Protein AF-A0A956VVH5-F1 (afdb_monomer)

pLDDT: mean 91.83, std 7.8, range [64.06, 98.5]

Secondary structure (DSSP, 8-state):
-----------S--HHHHHHHHHHHHIIIIIS-TTS-HHHHHHHHHHHS--HHHHHHTSPPBHHHHHHT--S--SSS-BSSTT--HHHHHHHHTT--SSTTT-

Mean predicted aligned error: 5.81 Å

Solvent-accessible surface area (backbone atoms only — not comparable to full-atom values): 6354 Å² total; per-residue (Å²): 136,80,88,86,71,89,80,77,83,78,88,66,81,63,57,69,60,53,49,53,52,50,50,32,53,47,36,45,74,75,68,46,57,73,89,70,43,73,65,56,40,50,53,48,41,71,58,45,33,58,47,72,58,24,62,76,70,74,41,57,46,34,44,33,19,61,77,66,74,46,85,54,95,51,97,41,75,60,59,47,56,80,85,45,56,55,73,60,11,52,62,49,36,78,44,64,60,92,47,82,91,69,100

Radius of gyration: 18.81 Å; Cα contacts (8 Å, |Δi|>4): 93; chains: 1; bounding box: 57×36×39 Å

Structure (mmCIF, N/CA/C/O backbone):
data_AF-A0A956VVH5-F1
#
_entry.id   AF-A0A956VVH5-F1
#
loop_
_atom_site.group_PDB
_atom_site.id
_atom_site.type_symbol
_atom_site.label_atom_id
_atom_site.label_alt_id
_atom_site.label_comp_id
_atom_site.label_asym_id
_atom_site.label_entity_id
_atom_site.label_seq_id
_atom_site.pdbx_PDB_ins_code
_atom_site.Cartn_x
_atom_site.Cartn_y
_atom_site.Cartn_z
_atom_site.occupancy
_atom_site.B_iso_or_equiv
_atom_site.auth_seq_id
_atom_site.auth_comp_id
_atom_site.auth_asym_id
_atom_site.auth_atom_id
_atom_site.pdbx_PDB_model_num
ATOM 1 N N . MET A 1 1 ? 38.488 -16.966 2.986 1.00 66.69 1 MET A N 1
ATOM 2 C CA . MET A 1 1 ? 37.956 -16.657 1.642 1.00 66.69 1 MET A CA 1
ATOM 3 C C . MET A 1 1 ? 36.572 -16.061 1.824 1.00 66.69 1 MET A C 1
ATOM 5 O O . MET A 1 1 ? 35.729 -16.739 2.391 1.00 66.69 1 MET A O 1
ATOM 9 N N . PHE A 1 2 ? 36.365 -14.801 1.437 1.00 64.06 2 PHE A N 1
ATOM 10 C CA . PHE A 1 2 ? 35.036 -14.183 1.437 1.00 64.06 2 PHE A CA 1
ATOM 11 C C . PHE A 1 2 ? 34.363 -14.475 0.088 1.00 64.06 2 PHE A C 1
ATOM 13 O O . PHE A 1 2 ? 34.989 -14.219 -0.942 1.00 64.06 2 PHE A O 1
ATOM 20 N N . PRO A 1 3 ? 33.146 -15.039 0.051 1.00 76.94 3 PRO A N 1
ATOM 21 C CA . PRO A 1 3 ? 32.427 -15.225 -1.204 1.00 76.94 3 PRO A CA 1
ATOM 22 C C . PRO A 1 3 ? 32.046 -13.854 -1.782 1.00 76.94 3 PRO A C 1
ATOM 24 O O . PRO A 1 3 ? 31.279 -13.116 -1.171 1.00 76.94 3 PRO A O 1
ATOM 27 N N . ILE A 1 4 ? 32.622 -13.503 -2.939 1.00 80.50 4 ILE A N 1
ATOM 28 C CA . ILE A 1 4 ? 32.431 -12.191 -3.591 1.00 80.50 4 ILE A CA 1
ATOM 29 C C . ILE A 1 4 ? 31.229 -12.196 -4.547 1.00 80.50 4 ILE A C 1
ATOM 31 O O . ILE A 1 4 ?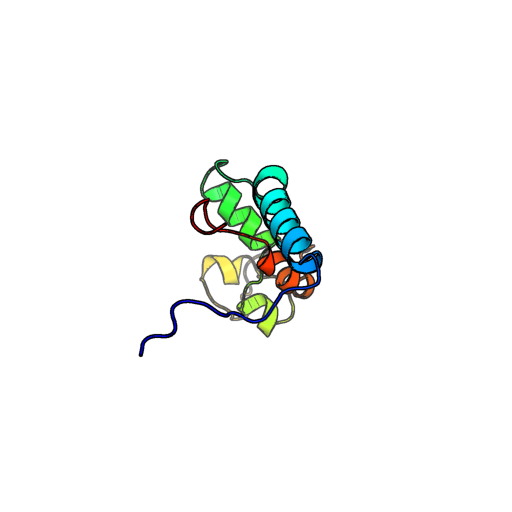 30.547 -11.183 -4.679 1.00 80.50 4 ILE A O 1
ATOM 35 N N . ARG A 1 5 ? 30.937 -13.323 -5.210 1.00 75.44 5 ARG A N 1
ATOM 36 C CA . ARG A 1 5 ? 29.730 -13.480 -6.033 1.00 75.44 5 ARG A CA 1
ATOM 37 C C . ARG A 1 5 ? 29.389 -14.946 -6.251 1.00 75.44 5 ARG A C 1
ATOM 39 O O . ARG A 1 5 ? 30.283 -15.787 -6.319 1.00 75.44 5 ARG A O 1
ATOM 46 N N . ASP A 1 6 ? 28.102 -15.211 -6.435 1.00 77.56 6 ASP A N 1
ATOM 47 C CA . ASP A 1 6 ? 27.631 -16.464 -7.008 1.00 77.56 6 ASP A CA 1
ATOM 48 C C . ASP A 1 6 ? 28.064 -16.571 -8.488 1.00 77.56 6 ASP A C 1
ATOM 50 O O . ASP 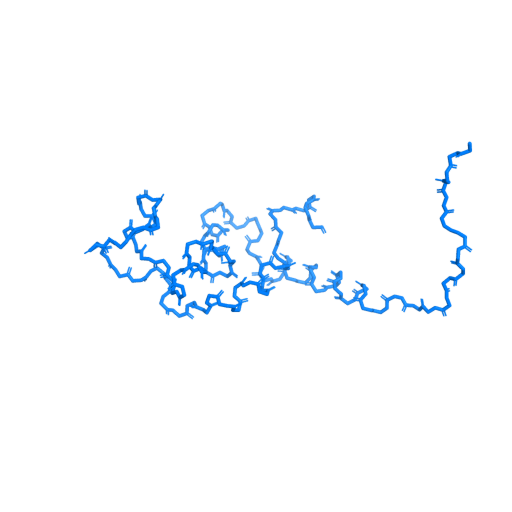A 1 6 ? 27.965 -15.620 -9.275 1.00 77.56 6 ASP A O 1
ATOM 54 N N . MET A 1 7 ? 28.615 -17.732 -8.834 1.00 78.19 7 MET A N 1
ATOM 55 C CA . MET A 1 7 ? 29.092 -18.106 -10.169 1.00 78.19 7 MET A CA 1
ATOM 56 C C . MET A 1 7 ? 28.118 -19.059 -10.870 1.00 78.19 7 MET A C 1
ATOM 58 O O . MET A 1 7 ? 28.420 -19.533 -11.966 1.00 78.19 7 MET A O 1
ATOM 62 N N . ASN A 1 8 ? 26.965 -19.359 -10.264 1.00 77.69 8 ASN A N 1
ATOM 63 C CA . ASN A 1 8 ? 25.991 -20.249 -10.866 1.00 77.69 8 ASN A CA 1
ATOM 64 C C . ASN A 1 8 ? 25.430 -19.616 -12.160 1.00 77.69 8 ASN A C 1
ATOM 66 O O . ASN A 1 8 ? 24.875 -18.515 -12.113 1.00 77.69 8 ASN A O 1
ATOM 70 N N . PRO A 1 9 ? 25.589 -20.256 -13.335 1.00 73.38 9 PRO A N 1
ATOM 71 C CA . PRO A 1 9 ? 25.169 -19.658 -14.593 1.00 73.38 9 PRO A CA 1
ATOM 72 C C . PRO A 1 9 ? 23.644 -19.535 -14.656 1.00 73.38 9 PRO A C 1
ATOM 74 O O . PRO A 1 9 ? 22.926 -20.536 -14.707 1.00 73.38 9 PRO A O 1
ATOM 77 N N . THR A 1 10 ? 23.136 -18.308 -14.718 1.00 76.81 10 THR A N 1
ATOM 78 C CA . THR A 1 10 ? 21.719 -18.031 -14.963 1.00 76.81 10 THR A CA 1
ATOM 79 C C . THR A 1 10 ? 21.412 -18.220 -16.444 1.00 76.81 10 THR A C 1
ATOM 81 O O . THR A 1 10 ? 21.864 -17.462 -17.298 1.00 76.81 10 THR A O 1
ATOM 84 N N . ARG A 1 11 ? 20.641 -19.262 -16.765 1.00 79.38 11 ARG A N 1
ATOM 85 C CA . ARG A 1 11 ? 20.247 -19.595 -18.147 1.00 79.38 11 ARG A CA 1
ATOM 86 C C . ARG A 1 11 ? 18.939 -18.935 -18.590 1.00 79.38 11 ARG A C 1
ATOM 88 O O . ARG A 1 11 ? 18.611 -18.978 -19.771 1.00 79.38 11 ARG A O 1
ATOM 95 N N . HIS A 1 12 ? 18.195 -18.338 -17.659 1.00 84.00 12 HIS A N 1
ATOM 96 C CA . HIS A 1 12 ? 16.864 -17.784 -17.899 1.00 84.00 12 HIS A CA 1
ATOM 97 C C . HIS A 1 12 ? 16.795 -16.311 -17.504 1.00 84.00 12 HIS A C 1
ATOM 99 O O . HIS A 1 12 ? 17.386 -15.895 -16.507 1.00 84.00 12 HIS A O 1
ATOM 105 N N . VAL A 1 13 ? 16.029 -15.537 -18.274 1.00 88.38 13 VAL A N 1
ATOM 106 C CA . VAL A 1 13 ? 15.657 -14.169 -17.903 1.00 88.38 13 VAL A CA 1
ATOM 107 C C . VAL A 1 13 ? 14.738 -14.236 -16.683 1.00 88.38 13 VAL A C 1
ATOM 109 O O . VAL A 1 13 ? 13.794 -15.027 -16.657 1.00 88.38 13 VAL A O 1
ATOM 112 N N . ALA A 1 14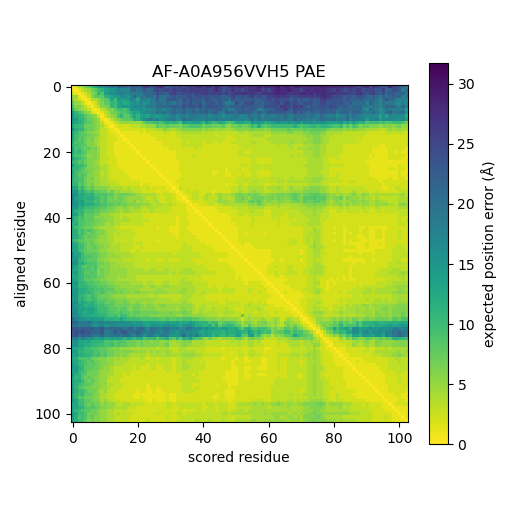 ? 14.994 -13.402 -15.675 1.00 91.94 14 ALA A N 1
ATOM 113 C CA . ALA A 1 14 ? 14.226 -13.355 -14.432 1.00 91.94 14 ALA A CA 1
ATOM 114 C C . ALA A 1 14 ? 12.871 -12.641 -14.616 1.00 91.94 14 ALA A C 1
ATOM 116 O O . ALA A 1 14 ? 12.614 -11.602 -14.014 1.00 91.94 14 ALA A O 1
ATOM 117 N N . VAL A 1 15 ? 12.003 -13.185 -15.475 1.00 95.25 15 VAL A N 1
ATOM 118 C CA . VAL A 1 15 ? 10.735 -12.553 -15.880 1.00 95.25 15 VAL A CA 1
ATOM 119 C C . VAL A 1 15 ? 9.860 -12.211 -14.675 1.00 95.25 15 VAL A C 1
ATOM 121 O O . VAL A 1 15 ? 9.376 -11.090 -14.585 1.00 95.25 15 VAL A O 1
ATOM 124 N N . VAL A 1 16 ? 9.706 -13.131 -13.716 1.00 95.62 16 VAL A N 1
ATOM 125 C CA . VAL A 1 16 ? 8.899 -12.895 -12.504 1.00 95.62 16 VAL A CA 1
ATOM 126 C C . VAL A 1 16 ? 9.442 -11.711 -11.705 1.00 95.62 16 VAL A C 1
ATOM 128 O O . VAL A 1 16 ? 8.684 -10.825 -11.326 1.00 95.62 16 VAL A O 1
ATOM 131 N N . THR A 1 17 ? 10.758 -11.657 -11.497 1.00 95.69 17 THR A N 1
ATOM 132 C CA . THR A 1 17 ? 11.408 -10.556 -10.779 1.00 95.69 17 THR A CA 1
ATOM 133 C C . THR A 1 17 ? 11.200 -9.228 -11.497 1.00 95.69 17 THR A C 1
ATOM 135 O O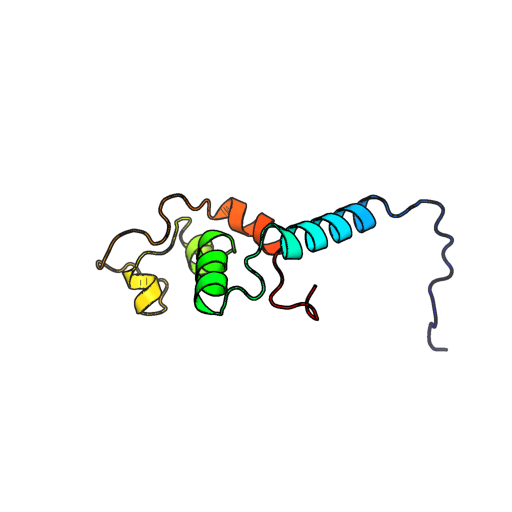 . THR A 1 17 ? 10.819 -8.249 -10.865 1.00 95.69 17 THR A O 1
ATOM 138 N N . LEU A 1 18 ? 11.388 -9.195 -12.819 1.00 96.62 18 LEU A N 1
ATOM 139 C CA . LEU A 1 18 ? 11.178 -7.985 -13.615 1.00 96.62 18 LEU A CA 1
ATOM 140 C C . LEU A 1 18 ? 9.718 -7.514 -13.572 1.00 96.62 18 LEU A C 1
ATOM 142 O O . LEU A 1 18 ? 9.474 -6.317 -13.468 1.00 96.62 18 LEU A O 1
ATOM 146 N N . VAL A 1 19 ? 8.754 -8.439 -13.597 1.00 98.12 19 VAL A N 1
ATOM 147 C CA . VAL A 1 19 ? 7.323 -8.120 -13.475 1.00 98.12 19 VAL A CA 1
ATOM 148 C C . VAL A 1 19 ? 6.995 -7.556 -12.094 1.00 98.12 19 VAL A C 1
ATOM 150 O O . VAL A 1 19 ? 6.284 -6.560 -12.013 1.00 98.12 19 VAL A O 1
ATOM 153 N N . LEU A 1 20 ? 7.525 -8.142 -11.016 1.00 98.25 20 LEU A N 1
ATOM 154 C CA . LEU A 1 20 ? 7.318 -7.624 -9.660 1.00 98.25 20 LEU A CA 1
ATOM 155 C C . LEU A 1 20 ? 7.916 -6.222 -9.496 1.00 98.25 20 LEU A C 1
ATOM 157 O O . LEU A 1 20 ? 7.249 -5.338 -8.966 1.00 98.25 20 LEU A O 1
ATOM 161 N N . ILE A 1 21 ? 9.131 -5.990 -10.006 1.00 98.31 21 ILE A N 1
ATOM 162 C CA . ILE A 1 21 ? 9.755 -4.658 -10.015 1.00 98.31 21 ILE A CA 1
ATOM 163 C C . ILE A 1 21 ? 8.874 -3.666 -10.780 1.00 98.31 21 ILE A C 1
ATOM 165 O O . ILE A 1 21 ? 8.549 -2.602 -10.259 1.00 98.31 21 ILE A O 1
ATOM 169 N N . ALA A 1 22 ? 8.441 -4.023 -11.992 1.00 98.50 22 ALA A N 1
ATOM 170 C CA . ALA A 1 22 ? 7.579 -3.163 -12.794 1.00 98.50 22 ALA A CA 1
ATOM 171 C C . ALA A 1 22 ? 6.253 -2.854 -12.079 1.00 98.50 22 ALA A C 1
ATOM 173 O O . ALA A 1 22 ? 5.820 -1.705 -12.083 1.00 98.50 22 ALA A O 1
ATOM 174 N N . ALA A 1 23 ? 5.635 -3.841 -11.424 1.00 98.50 23 ALA A N 1
ATOM 175 C CA . ALA A 1 23 ? 4.406 -3.651 -10.659 1.00 98.50 23 ALA A CA 1
ATOM 176 C C . ALA A 1 23 ? 4.595 -2.657 -9.502 1.00 98.50 23 ALA A C 1
ATOM 178 O O . ALA A 1 23 ? 3.789 -1.741 -9.368 1.00 98.50 23 ALA A O 1
ATOM 179 N N . ASN A 1 24 ? 5.675 -2.784 -8.723 1.00 98.50 24 ASN A N 1
ATOM 180 C CA . ASN A 1 24 ? 6.001 -1.847 -7.641 1.00 98.50 24 ASN A CA 1
ATOM 181 C C . ASN A 1 24 ? 6.185 -0.415 -8.158 1.00 98.50 24 ASN A C 1
ATOM 183 O O . ASN A 1 24 ? 5.586 0.518 -7.627 1.00 98.50 24 ASN A O 1
ATOM 187 N N . VAL A 1 25 ? 6.950 -0.245 -9.242 1.00 98.38 25 VAL A N 1
ATOM 188 C CA . VAL A 1 25 ? 7.176 1.066 -9.872 1.00 98.38 25 VAL A CA 1
ATOM 189 C C . VAL A 1 25 ? 5.860 1.667 -10.375 1.00 98.38 25 VAL A C 1
ATOM 191 O O . VAL A 1 25 ? 5.588 2.843 -10.140 1.00 98.38 25 VAL A O 1
ATOM 194 N N . ILE A 1 26 ? 5.014 0.869 -11.033 1.00 98.44 26 ILE A N 1
ATOM 195 C CA . ILE A 1 26 ? 3.718 1.336 -11.539 1.00 98.44 26 ILE A CA 1
ATOM 196 C C . ILE A 1 26 ? 2.806 1.762 -10.383 1.00 98.44 26 ILE A C 1
ATOM 198 O O . ILE A 1 26 ? 2.221 2.844 -10.425 1.00 98.44 26 ILE A O 1
ATOM 202 N N . VAL A 1 27 ? 2.698 0.940 -9.337 1.00 98.12 27 VAL A N 1
ATOM 203 C CA . VAL A 1 27 ? 1.884 1.249 -8.155 1.00 98.12 27 VAL A CA 1
ATOM 204 C C . VAL A 1 27 ? 2.359 2.539 -7.489 1.00 98.12 27 VAL A C 1
ATOM 206 O O . VAL A 1 27 ? 1.533 3.403 -7.196 1.00 98.12 27 VAL A O 1
ATOM 209 N N . PHE A 1 28 ? 3.668 2.710 -7.311 1.00 97.56 28 PHE A N 1
ATOM 210 C CA . PHE A 1 28 ? 4.231 3.878 -6.643 1.00 97.56 28 PHE A CA 1
ATOM 211 C C . PHE A 1 28 ? 3.966 5.191 -7.391 1.00 97.56 28 PHE A C 1
ATOM 213 O O . PHE A 1 28 ? 3.549 6.168 -6.776 1.00 97.56 28 PHE A O 1
ATOM 220 N N . PHE A 1 29 ? 4.179 5.227 -8.711 1.00 97.06 29 PHE A N 1
ATOM 221 C CA . PHE A 1 29 ? 4.067 6.475 -9.479 1.00 97.06 29 PHE A CA 1
ATOM 222 C C . PHE A 1 29 ? 2.654 6.792 -9.977 1.00 97.06 29 PHE A C 1
ATOM 224 O O . PHE A 1 29 ? 2.354 7.961 -10.210 1.00 97.06 29 PHE A O 1
ATOM 231 N N . PHE A 1 30 ? 1.799 5.784 -10.178 1.00 96.88 30 PHE A N 1
ATOM 232 C CA . PHE A 1 30 ? 0.496 5.980 -10.827 1.00 96.88 30 PHE A CA 1
ATOM 233 C C . PHE A 1 30 ? -0.705 5.684 -9.932 1.00 96.88 30 PHE A C 1
ATOM 235 O O . PHE A 1 30 ? -1.808 6.122 -10.258 1.00 96.88 30 PHE A O 1
ATOM 242 N N . TRP A 1 31 ? -0.528 4.949 -8.829 1.00 97.31 31 TRP A N 1
ATOM 243 C CA . TRP A 1 31 ? -1.632 4.609 -7.929 1.00 97.31 31 TRP A CA 1
ATOM 244 C C . TRP A 1 31 ? -1.492 5.223 -6.534 1.00 97.31 31 TRP A C 1
ATOM 246 O O . TRP A 1 31 ? -2.478 5.735 -6.004 1.00 97.31 31 TRP A O 1
ATOM 256 N N . GLN A 1 32 ? -0.295 5.206 -5.942 1.00 96.56 32 GLN A N 1
ATOM 257 C CA . GLN A 1 32 ? -0.042 5.887 -4.673 1.00 96.56 32 GLN A CA 1
ATOM 258 C C . GLN A 1 32 ? -0.042 7.415 -4.859 1.00 96.56 32 GLN A C 1
ATOM 260 O O . GLN A 1 32 ? 0.512 7.915 -5.839 1.00 96.56 32 GLN A O 1
ATOM 265 N N . PRO A 1 33 ? -0.596 8.190 -3.907 1.00 95.69 33 PRO A N 1
ATOM 266 C CA . PRO A 1 33 ? -0.596 9.651 -3.964 1.00 95.69 33 PRO A CA 1
ATOM 267 C C . PRO A 1 33 ? 0.750 10.238 -3.489 1.00 95.69 33 PRO A C 1
ATOM 269 O O . PRO A 1 33 ? 0.783 11.098 -2.611 1.00 95.69 33 PRO A O 1
ATOM 272 N N . PHE A 1 34 ? 1.868 9.757 -4.043 1.00 91.62 34 PHE A N 1
ATOM 273 C CA . PHE A 1 34 ? 3.213 10.194 -3.658 1.00 91.62 34 PHE A CA 1
ATOM 274 C C . PHE A 1 34 ? 3.389 11.704 -3.871 1.00 91.62 34 PHE A C 1
ATOM 276 O O . PHE A 1 34 ? 3.202 12.215 -4.976 1.00 91.62 34 PHE A O 1
ATOM 283 N N . GLY A 1 35 ? 3.758 12.425 -2.809 1.00 89.75 35 GLY A N 1
ATOM 284 C CA . GLY A 1 35 ? 3.976 13.872 -2.865 1.00 89.75 35 GLY A CA 1
ATOM 285 C C . GLY A 1 35 ? 2.693 14.711 -2.842 1.00 89.75 35 GLY A C 1
ATOM 286 O O . GLY A 1 35 ? 2.777 15.936 -2.922 1.00 89.75 35 GLY A O 1
ATOM 287 N N . ALA A 1 36 ? 1.516 14.094 -2.679 1.00 92.12 36 ALA A N 1
ATOM 288 C CA . ALA A 1 36 ? 0.242 14.802 -2.505 1.00 92.12 36 ALA A CA 1
ATOM 289 C C . ALA A 1 36 ? 0.049 15.368 -1.081 1.00 92.12 36 ALA A C 1
ATOM 291 O O . ALA A 1 36 ? -0.911 16.094 -0.822 1.00 92.12 36 ALA A O 1
ATOM 292 N N . GLY A 1 37 ? 0.965 15.050 -0.160 1.00 94.06 37 GLY A N 1
ATOM 293 C CA . GLY A 1 37 ? 0.975 15.517 1.225 1.00 94.06 37 GLY A CA 1
ATOM 294 C C . GLY A 1 37 ? 0.618 14.422 2.231 1.00 94.06 37 GLY A C 1
ATOM 295 O O . GLY A 1 37 ? -0.094 13.467 1.922 1.00 94.06 37 GLY A O 1
ATOM 296 N N . ALA A 1 38 ? 1.087 14.597 3.471 1.00 92.88 38 ALA A N 1
ATOM 297 C CA . ALA A 1 38 ? 1.037 13.563 4.508 1.00 92.88 38 ALA A CA 1
ATOM 298 C C . ALA A 1 38 ? -0.380 13.041 4.801 1.00 92.88 38 ALA A C 1
ATOM 300 O O . ALA A 1 38 ? -0.557 11.856 5.063 1.00 92.88 38 ALA A O 1
ATOM 301 N N . GLN A 1 39 ? -1.396 13.907 4.733 1.00 94.69 39 GLN A N 1
ATOM 302 C CA . GLN A 1 39 ? -2.775 13.505 5.009 1.00 94.69 39 GLN A CA 1
ATOM 303 C C . GLN A 1 39 ? -3.350 12.603 3.910 1.00 94.69 39 GLN A C 1
ATOM 305 O O . GLN A 1 39 ? -3.967 11.590 4.225 1.00 94.69 39 GLN A O 1
ATOM 310 N N . ALA A 1 40 ? -3.122 12.940 2.637 1.00 95.56 40 ALA A N 1
ATOM 311 C CA . ALA A 1 40 ? -3.599 12.142 1.507 1.00 95.56 40 ALA A CA 1
ATOM 312 C C . ALA A 1 40 ? -2.895 10.776 1.449 1.00 95.56 40 ALA A C 1
ATOM 314 O O . ALA A 1 40 ? -3.526 9.753 1.185 1.00 95.56 40 ALA A O 1
ATOM 315 N N . GLU A 1 41 ? -1.594 10.750 1.747 1.00 94.94 41 GLU A N 1
ATOM 316 C CA . GLU A 1 41 ? -0.818 9.513 1.855 1.00 94.94 41 GLU A CA 1
ATOM 317 C C . GLU A 1 41 ? -1.3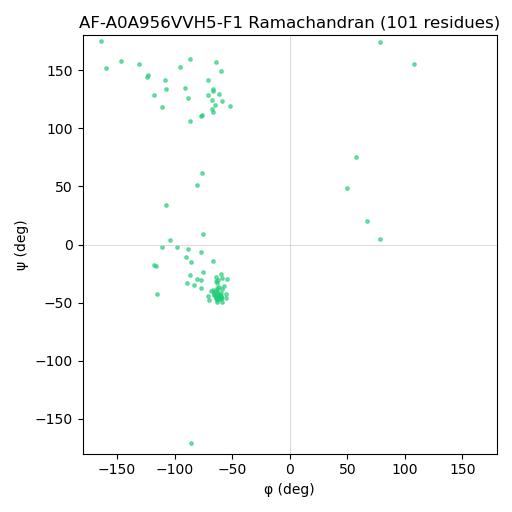24 8.631 3.004 1.00 94.94 41 GLU A C 1
ATOM 319 O O . GLU A 1 41 ? -1.555 7.437 2.810 1.00 94.94 41 GLU A O 1
ATOM 324 N N . LEU A 1 42 ? -1.569 9.213 4.182 1.00 94.19 42 LEU A N 1
ATOM 325 C CA . LEU A 1 42 ? -2.083 8.482 5.338 1.00 94.19 42 LEU A CA 1
ATOM 326 C C . LEU A 1 42 ? -3.489 7.921 5.088 1.00 94.19 42 LEU A C 1
ATOM 328 O O . LEU A 1 42 ? -3.754 6.761 5.401 1.00 94.19 42 LEU A O 1
ATOM 332 N N . GLU A 1 43 ? -4.379 8.721 4.503 1.00 95.19 43 GLU A N 1
ATOM 333 C CA . GLU A 1 43 ? -5.733 8.299 4.141 1.00 95.19 43 GLU A CA 1
ATOM 334 C C . GLU A 1 43 ? -5.704 7.120 3.157 1.00 95.19 43 GLU A C 1
ATOM 336 O O . GLU A 1 43 ? -6.374 6.106 3.372 1.00 95.19 43 GLU A O 1
ATOM 341 N N . PHE A 1 44 ? -4.855 7.202 2.128 1.00 96.44 44 PHE A N 1
ATOM 342 C CA . PHE A 1 44 ? -4.657 6.117 1.172 1.00 96.44 44 PHE A CA 1
ATOM 343 C C . PHE A 1 44 ? -4.154 4.839 1.848 1.00 96.44 44 PHE A C 1
ATOM 345 O O . PHE A 1 44 ? -4.665 3.754 1.560 1.00 96.44 44 PHE A O 1
ATOM 352 N N . LEU A 1 45 ? -3.184 4.944 2.762 1.00 95.69 45 LEU A N 1
ATOM 353 C CA . LEU A 1 45 ? -2.670 3.790 3.500 1.00 95.69 45 LEU A CA 1
ATOM 354 C C . LEU A 1 45 ? -3.763 3.149 4.358 1.00 95.69 45 LEU A C 1
ATOM 356 O O . LEU A 1 45 ? -3.938 1.934 4.301 1.00 95.69 45 LEU A O 1
ATOM 360 N N . TYR A 1 46 ? -4.570 3.927 5.078 1.00 95.69 46 TYR A N 1
ATOM 361 C CA . TYR A 1 46 ? -5.692 3.352 5.820 1.00 95.69 46 TYR A CA 1
ATOM 362 C C . TYR A 1 46 ? -6.748 2.714 4.921 1.00 95.69 46 TYR A C 1
ATOM 364 O O . TYR A 1 46 ? -7.399 1.764 5.345 1.00 95.69 46 TYR A O 1
ATOM 372 N N . HIS A 1 47 ? -6.911 3.173 3.685 1.00 96.50 47 HIS A N 1
ATOM 373 C CA . HIS A 1 47 ? -7.875 2.587 2.764 1.00 96.50 47 HIS A CA 1
ATOM 374 C C . HIS A 1 47 ? -7.336 1.341 2.030 1.00 96.50 47 HIS A C 1
ATOM 376 O O . HIS A 1 47 ? -8.088 0.402 1.765 1.00 96.50 47 HIS A O 1
ATOM 382 N N . ARG A 1 48 ? -6.036 1.294 1.701 1.00 97.19 48 ARG A N 1
ATOM 383 C CA . ARG A 1 48 ? -5.443 0.281 0.800 1.00 97.19 48 ARG A CA 1
ATOM 384 C C . ARG A 1 48 ? -4.383 -0.620 1.430 1.00 97.19 48 ARG A C 1
ATOM 386 O O . ARG A 1 48 ? -4.091 -1.658 0.842 1.00 97.19 48 ARG A O 1
ATOM 393 N N . ALA A 1 49 ? -3.807 -0.260 2.572 1.00 97.56 49 ALA A N 1
ATOM 394 C CA . ALA A 1 49 ? -2.788 -1.057 3.247 1.00 97.56 49 ALA A CA 1
ATOM 395 C C . ALA A 1 49 ? -3.395 -1.949 4.338 1.00 97.56 49 ALA A C 1
ATOM 397 O O . ALA A 1 49 ? -4.431 -1.639 4.933 1.00 97.56 49 ALA A O 1
ATOM 398 N N . ALA A 1 50 ? -2.735 -3.065 4.610 1.00 97.81 50 ALA A N 1
ATOM 399 C CA . ALA A 1 50 ? -3.007 -3.942 5.727 1.00 97.81 50 ALA A CA 1
ATOM 400 C C . ALA A 1 50 ? -2.803 -3.216 7.060 1.00 97.81 50 ALA A C 1
ATOM 402 O O . ALA A 1 50 ? -1.746 -2.642 7.323 1.00 97.81 50 ALA A O 1
ATOM 403 N N . VAL A 1 51 ? -3.807 -3.310 7.930 1.00 96.56 51 VAL A N 1
ATOM 404 C CA . VAL A 1 51 ? -3.737 -2.837 9.312 1.00 96.56 51 VAL A CA 1
ATOM 405 C C . VAL A 1 51 ? -3.913 -4.036 10.234 1.00 96.56 51 VAL A C 1
ATOM 407 O O . VAL A 1 51 ? -4.871 -4.795 10.106 1.00 96.56 51 VAL A O 1
ATOM 410 N N . ALA A 1 52 ? -2.996 -4.207 11.188 1.00 95.06 52 ALA A N 1
ATOM 411 C CA . ALA A 1 52 ? -2.981 -5.373 12.073 1.00 95.06 52 ALA A CA 1
ATOM 412 C C . ALA A 1 52 ? -4.311 -5.574 12.817 1.00 95.06 52 ALA A C 1
ATOM 414 O O . ALA A 1 52 ? -4.814 -6.693 12.883 1.00 95.06 52 ALA A O 1
ATOM 415 N N . CYS A 1 53 ? -4.910 -4.492 13.324 1.00 94.69 53 CYS A N 1
ATOM 416 C CA . CYS A 1 53 ? -6.191 -4.576 14.018 1.00 94.69 53 CYS A CA 1
ATOM 417 C C . CYS A 1 53 ? -7.316 -5.100 13.114 1.00 94.69 53 CYS A C 1
ATOM 419 O O . CYS A 1 53 ? -8.078 -5.974 13.518 1.00 94.69 53 CYS A O 1
ATOM 421 N N . GLU A 1 54 ? -7.382 -4.627 11.868 1.00 96.00 54 GLU A N 1
ATOM 422 C CA . GLU A 1 54 ? -8.393 -5.086 10.916 1.00 96.00 54 GLU A CA 1
ATOM 423 C C . GLU A 1 54 ? -8.232 -6.572 10.609 1.00 96.00 54 GLU A C 1
ATOM 425 O O . GLU A 1 54 ? -9.220 -7.298 10.552 1.00 96.00 54 GLU A O 1
ATOM 430 N N . LEU A 1 55 ? -6.988 -7.038 10.456 1.00 96.06 55 LEU A N 1
ATOM 431 C CA . LEU A 1 55 ? -6.684 -8.441 10.175 1.00 96.06 55 LEU A CA 1
ATOM 432 C C . LEU A 1 55 ? -7.060 -9.365 11.332 1.00 96.06 55 LEU A C 1
ATOM 434 O O . LEU A 1 55 ? -7.599 -10.443 11.094 1.00 96.06 55 LEU A O 1
ATOM 438 N N . VAL A 1 56 ? -6.799 -8.944 12.572 1.00 94.62 56 VAL A N 1
ATOM 439 C CA . VAL A 1 56 ? -7.163 -9.713 13.770 1.00 94.62 56 VAL A CA 1
ATOM 440 C C . VAL A 1 56 ? -8.682 -9.765 13.945 1.00 94.62 56 VAL A C 1
ATOM 442 O O . VAL A 1 56 ? -9.218 -10.812 14.297 1.00 94.62 56 VAL A O 1
A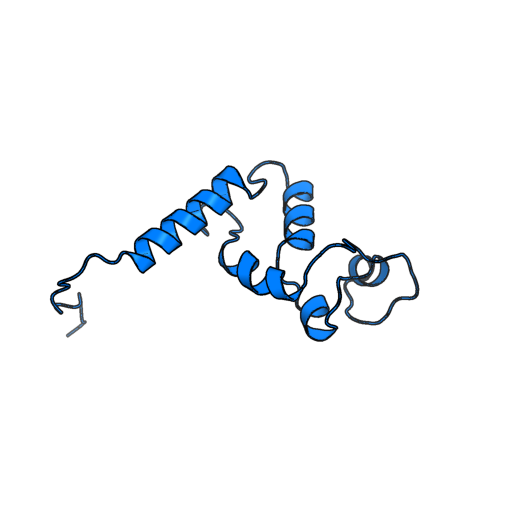TOM 445 N N . GLN A 1 57 ? -9.383 -8.660 13.678 1.00 93.38 57 GLN A N 1
ATOM 446 C CA . GLN A 1 57 ? -10.839 -8.567 13.844 1.00 93.38 57 GLN A CA 1
ATOM 447 C C . GLN A 1 57 ? -11.631 -9.060 12.618 1.00 93.38 57 GLN A C 1
ATOM 449 O O . GLN A 1 57 ? -12.838 -9.272 12.713 1.00 93.38 57 GLN A O 1
ATOM 454 N N . GLY A 1 58 ? -10.987 -9.212 11.458 1.00 94.88 58 GLY A N 1
ATOM 455 C CA . GLY A 1 58 ? -11.631 -9.579 10.193 1.00 94.88 58 GLY A CA 1
ATOM 456 C C . GLY A 1 58 ? -12.577 -8.511 9.627 1.00 94.88 58 GLY A C 1
ATOM 457 O O . GLY A 1 58 ? -13.447 -8.837 8.821 1.00 94.88 58 GLY A O 1
ATOM 458 N N . ARG A 1 59 ? -12.446 -7.245 10.047 1.00 94.19 59 ARG A N 1
ATOM 459 C CA . ARG A 1 59 ? -13.299 -6.121 9.615 1.00 94.19 59 ARG A CA 1
ATOM 460 C C . ARG A 1 59 ? -12.513 -4.807 9.551 1.00 94.19 59 ARG A C 1
ATOM 462 O O . ARG A 1 59 ? -11.507 -4.695 10.249 1.00 94.19 59 ARG A O 1
ATOM 469 N N . PRO A 1 60 ? -12.962 -3.802 8.778 1.00 95.19 60 PRO A N 1
ATOM 470 C CA . PRO A 1 60 ? -12.312 -2.497 8.789 1.00 95.19 60 PRO A CA 1
ATOM 471 C C . PRO A 1 60 ? -12.421 -1.820 10.166 1.00 95.19 60 PRO A C 1
ATOM 473 O O . PRO A 1 60 ? -13.314 -2.131 10.971 1.00 95.19 60 PRO A O 1
ATOM 476 N N . LEU A 1 61 ? -11.495 -0.896 10.430 1.00 94.06 61 LEU A N 1
ATOM 477 C CA . LEU A 1 61 ? -11.449 -0.116 11.668 1.00 94.06 61 LEU A CA 1
ATOM 478 C C . LEU A 1 61 ? -12.734 0.693 11.862 1.00 94.06 61 LEU A C 1
ATOM 480 O O . LEU A 1 61 ? -13.340 1.152 10.902 1.00 94.06 61 LEU A O 1
ATOM 484 N N . SER A 1 62 ? -13.144 0.928 13.102 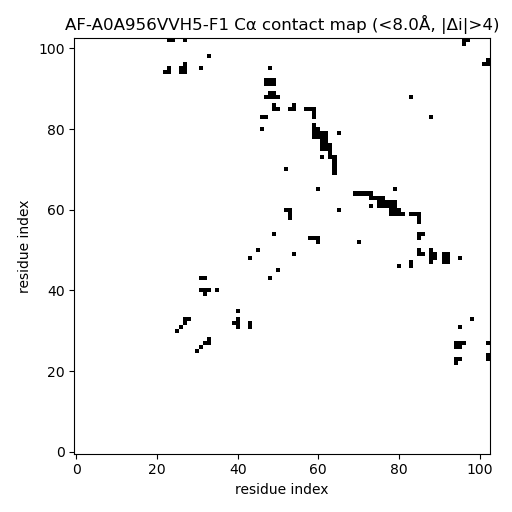1.00 93.25 62 SER A N 1
ATOM 485 C CA . SER A 1 62 ? -14.123 1.972 13.426 1.00 93.25 62 SER A CA 1
ATOM 486 C C . SER A 1 62 ? -13.441 3.322 13.646 1.00 93.25 62 SER A C 1
ATOM 488 O O . SER A 1 62 ? -12.253 3.403 13.968 1.00 93.25 62 SER A O 1
ATOM 490 N N . VAL A 1 63 ? -14.209 4.407 13.523 1.00 92.12 63 VAL A N 1
ATOM 491 C CA . VAL A 1 63 ? -13.720 5.765 13.815 1.00 92.12 63 VAL A CA 1
ATOM 492 C C . VAL A 1 63 ? -13.223 5.875 15.262 1.00 92.12 63 VAL A C 1
ATOM 494 O O . VAL A 1 63 ? -12.202 6.512 15.513 1.00 92.12 63 VAL A O 1
ATOM 497 N N . GLY A 1 64 ? -13.904 5.232 16.216 1.00 92.50 64 GLY A N 1
ATOM 498 C CA . GLY A 1 64 ? -13.484 5.211 17.616 1.00 92.50 64 GLY A CA 1
ATOM 499 C C . GLY A 1 64 ? -12.161 4.474 17.845 1.00 92.50 64 GLY A C 1
ATOM 500 O O . GLY A 1 64 ? -11.320 4.971 18.594 1.00 92.50 64 GLY A O 1
ATOM 501 N N . GLU A 1 65 ? -11.964 3.319 17.198 1.00 93.19 65 GLU A N 1
ATOM 502 C CA . GLU A 1 65 ? -10.709 2.548 17.260 1.00 93.19 65 GLU A CA 1
ATOM 503 C C . GLU A 1 65 ? -9.532 3.358 16.709 1.00 93.19 65 GLU A C 1
ATOM 505 O O . GLU A 1 65 ? -8.487 3.443 17.355 1.00 93.19 65 GLU A O 1
ATOM 510 N N . LEU A 1 66 ? -9.731 4.033 15.571 1.00 91.88 66 LEU A N 1
ATOM 511 C CA . LEU A 1 66 ? -8.722 4.907 14.976 1.00 91.88 66 LEU A CA 1
ATOM 512 C C . LEU A 1 66 ? -8.389 6.100 15.882 1.00 91.88 66 LEU A C 1
ATOM 514 O O . LEU A 1 66 ? -7.221 6.361 16.157 1.00 91.88 66 LEU A O 1
ATOM 518 N N . ALA A 1 67 ? -9.406 6.814 16.377 1.00 90.94 67 ALA A N 1
ATOM 519 C CA . ALA A 1 67 ? -9.218 8.021 17.184 1.00 90.94 67 ALA A CA 1
ATOM 520 C C . ALA A 1 67 ? -8.502 7.752 18.518 1.00 90.94 67 ALA A C 1
ATOM 522 O O . ALA A 1 67 ? -7.787 8.614 19.024 1.00 90.94 67 ALA A O 1
ATOM 523 N N . ARG A 1 68 ? -8.701 6.563 19.098 1.00 90.88 68 ARG A N 1
ATOM 524 C CA . ARG A 1 68 ? -8.068 6.147 20.358 1.00 90.88 68 ARG A CA 1
ATOM 525 C C . ARG A 1 68 ? -6.823 5.285 20.159 1.00 90.88 68 ARG A C 1
ATOM 527 O O . ARG A 1 68 ? -6.198 4.921 21.151 1.00 90.88 68 ARG A O 1
ATOM 534 N N . ASN A 1 69 ? -6.469 4.975 18.911 1.00 90.38 69 ASN A N 1
ATOM 535 C CA . ASN A 1 69 ? -5.358 4.100 18.546 1.00 90.38 69 ASN A CA 1
ATOM 536 C C . ASN A 1 69 ? -5.380 2.762 19.316 1.00 90.38 69 ASN A C 1
ATOM 538 O O . ASN A 1 69 ? -4.393 2.347 19.922 1.00 90.38 69 ASN A O 1
ATOM 542 N N . THR A 1 70 ? -6.547 2.117 19.334 1.00 91.19 70 THR A N 1
ATOM 543 C CA . THR A 1 70 ? -6.826 0.867 20.060 1.00 91.19 70 THR A CA 1
ATOM 544 C C . THR A 1 70 ? -7.505 -0.138 19.135 1.00 91.19 70 THR A C 1
ATOM 546 O O . THR A 1 70 ? -8.154 0.242 18.164 1.00 91.19 70 THR A O 1
ATOM 549 N N . CYS A 1 71 ? -7.365 -1.426 19.448 1.00 90.62 71 CYS A N 1
ATOM 550 C CA . CYS A 1 71 ? -8.047 -2.520 18.758 1.00 90.62 71 CYS A CA 1
ATOM 551 C C . CYS A 1 71 ? -9.165 -3.142 19.609 1.00 90.62 71 CYS A C 1
ATOM 553 O O . CYS A 1 71 ? -9.390 -4.352 19.597 1.00 90.62 71 CYS A O 1
ATOM 555 N N . GLU A 1 72 ? -9.827 -2.309 20.405 1.00 87.88 72 GLU A N 1
ATOM 556 C CA . GLU A 1 72 ? -10.946 -2.702 21.253 1.00 87.88 72 GLU A CA 1
ATOM 557 C C . GLU A 1 72 ? -12.252 -2.139 20.692 1.00 87.88 72 GLU A C 1
ATOM 559 O O . GLU A 1 72 ? -12.264 -0.973 20.285 1.00 87.88 72 GLU A O 1
ATOM 564 N N . PRO A 1 73 ? -13.368 -2.890 20.741 1.00 78.44 73 PRO A N 1
ATOM 565 C CA . PRO A 1 73 ? -14.663 -2.405 20.279 1.00 78.44 73 PRO A CA 1
ATOM 566 C C . PRO A 1 73 ? -15.025 -1.055 20.906 1.00 78.44 73 PRO A C 1
ATOM 568 O O . PRO A 1 73 ? -15.165 -0.934 22.123 1.00 78.44 73 PRO A O 1
ATOM 571 N N . GLN A 1 74 ? -15.201 -0.034 20.069 1.00 81.06 74 GLN A N 1
ATOM 572 C CA . GLN A 1 74 ? -15.641 1.288 20.500 1.00 81.06 74 GLN A CA 1
ATOM 573 C C . GLN A 1 74 ? -17.084 1.519 20.054 1.00 81.06 74 GLN A C 1
ATOM 575 O O . GLN A 1 74 ? -17.424 1.318 18.894 1.00 81.06 74 GLN A O 1
ATOM 580 N N . ALA A 1 75 ? -17.930 2.019 20.955 1.00 70.62 75 ALA 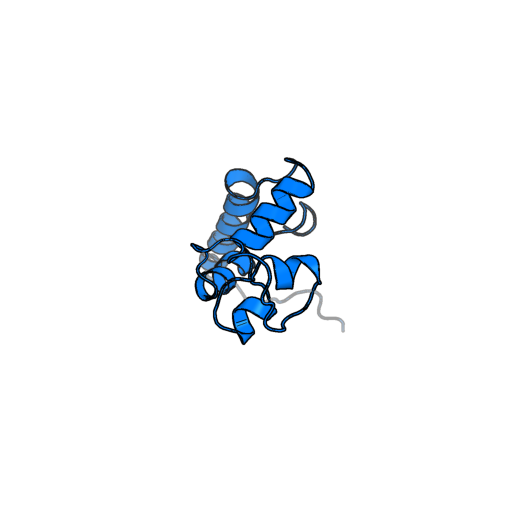A N 1
ATOM 581 C CA . ALA A 1 75 ? -19.312 2.395 20.635 1.00 70.62 75 ALA A CA 1
ATOM 582 C C . ALA A 1 75 ? -19.422 3.724 19.852 1.00 70.62 75 ALA A C 1
ATOM 584 O O . ALA A 1 75 ? -20.509 4.284 19.727 1.00 70.62 75 ALA A O 1
ATOM 585 N N . ILE A 1 76 ? -18.297 4.279 19.386 1.00 72.44 76 ILE A N 1
ATOM 586 C CA . ILE A 1 76 ? -18.209 5.640 18.854 1.00 72.44 76 ILE A CA 1
ATOM 587 C C . ILE A 1 76 ? -17.946 5.598 17.350 1.00 72.44 76 ILE A C 1
ATOM 589 O O . ILE A 1 76 ? -16.880 5.171 16.906 1.00 72.44 76 ILE A O 1
ATOM 593 N N . GLY A 1 77 ? -18.893 6.152 16.593 1.00 75.88 77 GLY A N 1
ATOM 594 C CA . GLY A 1 77 ? -18.778 6.351 15.150 1.00 75.88 77 GLY A CA 1
ATOM 595 C C . GLY A 1 77 ? -19.024 5.089 14.321 1.00 75.88 77 GLY A C 1
ATOM 596 O O . GLY A 1 77 ? -19.249 4.002 14.846 1.00 75.88 77 GLY A O 1
ATOM 597 N N . GLY A 1 78 ? -19.035 5.264 12.998 1.00 87.56 78 GLY A N 1
ATOM 598 C CA . GLY A 1 78 ? -19.175 4.169 12.038 1.00 87.56 78 GLY A CA 1
ATOM 599 C C . GLY A 1 78 ? -17.842 3.503 11.693 1.00 87.56 78 GLY A C 1
ATOM 600 O O . GLY A 1 78 ? -16.800 3.779 12.293 1.00 87.56 78 GLY A O 1
ATOM 601 N N . THR A 1 79 ? -17.877 2.638 10.685 1.00 91.12 79 THR A N 1
ATOM 602 C CA . THR A 1 79 ? -16.684 2.027 10.094 1.00 91.12 79 THR A CA 1
ATOM 603 C C . THR A 1 79 ? -15.892 3.062 9.291 1.00 91.12 79 THR A C 1
ATOM 605 O O . THR A 1 79 ? -16.441 3.764 8.443 1.00 91.12 79 THR A O 1
ATOM 608 N N . PHE A 1 80 ? -14.596 3.153 9.562 1.00 89.56 80 PHE A N 1
ATOM 609 C CA . PHE A 1 80 ? -13.613 3.890 8.785 1.00 89.56 80 PHE A CA 1
ATOM 610 C C . PHE A 1 80 ? -13.304 3.073 7.518 1.00 89.56 80 PHE A C 1
ATOM 612 O O . PHE A 1 80 ? -12.770 1.973 7.609 1.00 89.56 80 PHE A O 1
ATOM 619 N N . PHE A 1 81 ? -13.723 3.574 6.350 1.00 94.75 81 PHE A N 1
ATOM 620 C CA . PHE A 1 81 ? -13.742 2.857 5.058 1.00 94.75 81 PHE A CA 1
ATOM 621 C C . PHE A 1 81 ? -14.560 1.548 5.048 1.00 94.75 81 PHE A C 1
ATOM 623 O O . PHE A 1 81 ? -13.996 0.451 5.030 1.00 94.75 81 PHE A O 1
ATOM 630 N N . PRO A 1 82 ? -15.904 1.638 5.019 1.00 93.38 82 PRO A N 1
ATOM 631 C CA . PRO A 1 82 ? -16.795 0.471 5.038 1.00 93.38 82 PRO A CA 1
ATOM 632 C C . PRO A 1 82 ? -16.614 -0.503 3.864 1.00 93.38 82 PRO A C 1
ATOM 634 O O . PRO A 1 82 ? -16.954 -1.676 3.976 1.00 93.38 82 PRO A O 1
ATOM 637 N N . ASP A 1 83 ? -16.107 -0.018 2.736 1.00 95.12 83 ASP A N 1
ATOM 638 C CA . ASP A 1 83 ? -15.898 -0.755 1.490 1.00 95.12 83 ASP A CA 1
ATOM 639 C C . ASP A 1 83 ? -14.527 -1.451 1.409 1.00 95.12 83 ASP A C 1
ATOM 641 O O . ASP A 1 83 ? -14.247 -2.181 0.454 1.00 95.12 83 ASP A O 1
ATOM 645 N N . LYS A 1 84 ? -13.663 -1.262 2.413 1.00 96.25 84 LYS A N 1
ATOM 646 C CA . LYS A 1 84 ? -12.328 -1.857 2.438 1.00 96.25 84 LYS A CA 1
ATOM 647 C C . LYS A 1 84 ? -12.393 -3.379 2.590 1.00 96.25 84 LYS A C 1
ATOM 649 O O . LYS A 1 84 ? -12.903 -3.911 3.574 1.00 96.25 84 LYS A O 1
ATOM 654 N N . ASN A 1 85 ? -11.763 -4.097 1.659 1.00 96.94 85 ASN A N 1
ATOM 655 C CA . ASN A 1 85 ? -11.504 -5.528 1.808 1.00 96.94 85 ASN A CA 1
ATOM 656 C C . ASN A 1 85 ? -10.183 -5.753 2.561 1.00 96.94 85 ASN A C 1
ATOM 658 O O . ASN A 1 85 ? -9.097 -5.585 2.003 1.00 96.94 85 ASN A O 1
ATOM 662 N N . VAL A 1 86 ? -10.292 -6.167 3.822 1.00 96.75 86 VAL A N 1
ATOM 663 C CA . VAL A 1 86 ? -9.158 -6.361 4.739 1.00 96.75 86 VAL A CA 1
ATOM 664 C C . VAL A 1 86 ? -8.167 -7.421 4.244 1.00 96.75 86 VAL A C 1
ATOM 666 O O . VAL A 1 86 ? -6.959 -7.256 4.391 1.00 96.75 86 VAL A O 1
ATOM 669 N N . TYR A 1 87 ? -8.643 -8.496 3.615 1.00 96.56 87 TYR A N 1
ATOM 670 C CA . TYR A 1 87 ? -7.764 -9.562 3.126 1.00 96.56 87 TYR A CA 1
ATOM 671 C C . TYR A 1 87 ? -7.044 -9.165 1.839 1.00 96.56 87 TYR A C 1
ATOM 673 O O . TYR A 1 87 ? -5.864 -9.469 1.673 1.00 96.56 87 TYR A O 1
ATOM 681 N N . LEU A 1 88 ? -7.721 -8.431 0.949 1.00 97.19 88 LEU A N 1
ATOM 682 C CA . LEU A 1 88 ? -7.072 -7.855 -0.229 1.00 97.19 88 LEU A CA 1
ATOM 683 C C . LEU A 1 88 ? -5.987 -6.847 0.176 1.00 97.19 88 LEU A C 1
ATOM 685 O O . LEU A 1 88 ? -4.953 -6.782 -0.486 1.00 97.19 88 LEU A O 1
ATOM 689 N N . ALA A 1 89 ? -6.192 -6.133 1.289 1.00 97.62 89 ALA A N 1
ATOM 690 C CA . ALA A 1 89 ? -5.227 -5.181 1.828 1.00 97.62 89 ALA A CA 1
ATOM 691 C C . ALA A 1 89 ? -3.861 -5.821 2.153 1.00 97.62 89 ALA A C 1
ATOM 693 O O . ALA A 1 89 ? -2.833 -5.158 2.042 1.00 97.62 89 ALA A O 1
ATOM 694 N N . VAL A 1 90 ? -3.826 -7.118 2.499 1.00 97.75 90 VAL A N 1
ATOM 695 C CA . VAL A 1 90 ? -2.576 -7.880 2.699 1.00 97.75 90 VAL A CA 1
ATOM 696 C C . VAL A 1 90 ? -1.767 -7.946 1.412 1.00 97.75 90 VAL A C 1
ATOM 698 O O . VAL A 1 90 ? -0.567 -7.684 1.424 1.00 97.75 90 VAL A O 1
ATOM 701 N N . LEU A 1 91 ? -2.428 -8.273 0.300 1.00 97.06 91 LEU A N 1
ATOM 702 C CA . LEU A 1 91 ? -1.777 -8.391 -0.998 1.00 97.06 91 LEU A CA 1
ATOM 703 C C . LEU A 1 91 ? -1.339 -7.022 -1.518 1.00 97.06 91 LE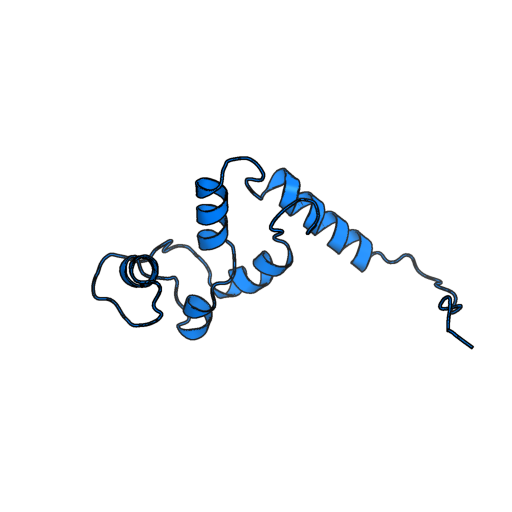U A C 1
ATOM 705 O O . LEU A 1 91 ? -0.199 -6.870 -1.947 1.00 97.06 91 LEU A O 1
ATOM 709 N N . THR A 1 92 ? -2.221 -6.021 -1.470 1.00 97.31 92 THR A N 1
ATOM 710 C CA . THR A 1 92 ? -1.905 -4.675 -1.967 1.00 97.31 92 THR A CA 1
ATOM 711 C C . THR A 1 92 ? -0.765 -4.046 -1.178 1.00 97.31 92 THR A C 1
ATOM 713 O O . THR A 1 92 ? 0.108 -3.440 -1.790 1.00 97.31 92 THR A O 1
ATOM 716 N N . SER A 1 93 ? -0.702 -4.264 0.141 1.00 97.69 93 SER A N 1
ATOM 717 C CA . SER A 1 93 ? 0.402 -3.802 0.990 1.00 97.69 93 SER A CA 1
ATOM 718 C C . SER A 1 93 ? 1.785 -4.239 0.526 1.00 97.69 93 SER A C 1
ATOM 720 O O . SER A 1 93 ? 2.736 -3.501 0.757 1.00 97.69 93 SER A O 1
ATOM 722 N N . MET A 1 94 ? 1.914 -5.392 -0.135 1.00 97.56 94 MET A N 1
ATOM 723 C CA . MET A 1 94 ? 3.208 -5.879 -0.628 1.00 97.56 94 MET A CA 1
ATOM 724 C C . MET A 1 94 ? 3.797 -5.005 -1.743 1.00 97.56 94 MET A C 1
ATOM 726 O O . MET A 1 94 ? 4.974 -5.157 -2.053 1.00 97.56 94 MET A O 1
ATOM 730 N N . PHE A 1 95 ? 2.992 -4.115 -2.338 1.00 98.06 95 PHE A N 1
ATOM 731 C CA . PHE A 1 95 ? 3.399 -3.238 -3.437 1.00 98.06 95 PHE A CA 1
ATOM 732 C C . PHE A 1 95 ? 3.473 -1.752 -3.057 1.00 98.06 95 PHE A C 1
ATOM 734 O O . PHE A 1 95 ? 3.832 -0.919 -3.890 1.00 98.06 95 PHE A O 1
ATOM 741 N N . LEU A 1 96 ? 3.123 -1.397 -1.817 1.00 97.81 96 LEU A N 1
ATOM 742 C CA . LEU A 1 96 ? 3.113 -0.009 -1.354 1.00 97.81 96 LEU A CA 1
ATOM 743 C C . LEU A 1 96 ? 4.460 0.364 -0.734 1.00 97.81 96 LEU A C 1
ATOM 745 O O . LEU A 1 96 ? 4.990 -0.368 0.099 1.00 97.81 96 LEU A O 1
ATOM 749 N N . HIS A 1 97 ? 4.981 1.539 -1.084 1.00 97.19 97 HIS A N 1
ATOM 750 C CA . HIS A 1 97 ? 6.251 2.040 -0.553 1.00 97.19 97 HIS A CA 1
ATOM 751 C C . HIS A 1 97 ? 6.076 3.403 0.119 1.00 97.19 97 HIS A C 1
ATOM 753 O O . HIS A 1 97 ? 5.250 4.212 -0.303 1.00 97.19 97 HIS A O 1
ATOM 759 N N . ALA A 1 98 ? 6.848 3.647 1.184 1.00 92.50 98 ALA A N 1
ATOM 760 C CA . ALA A 1 98 ? 6.742 4.863 1.994 1.00 92.50 98 ALA A CA 1
ATOM 761 C C . ALA A 1 98 ? 7.397 6.091 1.338 1.00 92.50 98 ALA A C 1
ATOM 763 O O . ALA A 1 98 ? 6.985 7.218 1.584 1.00 92.50 98 ALA A O 1
ATOM 764 N N . ASN A 1 99 ? 8.453 5.888 0.548 1.00 92.50 99 ASN A N 1
ATOM 765 C CA . ASN A 1 99 ? 9.181 6.933 -0.170 1.00 92.50 99 ASN A CA 1
ATOM 766 C C . ASN A 1 99 ? 10.049 6.303 -1.274 1.00 92.50 99 ASN A C 1
ATOM 768 O O . ASN A 1 99 ? 10.160 5.081 -1.354 1.00 92.50 99 ASN A O 1
ATOM 772 N N . LEU A 1 100 ? 10.701 7.140 -2.083 1.00 94.31 100 LEU A N 1
ATOM 773 C CA . LEU A 1 100 ? 11.510 6.698 -3.223 1.00 94.31 100 LEU A CA 1
ATOM 774 C C . LEU A 1 100 ? 12.720 5.827 -2.838 1.00 94.31 100 LEU A C 1
ATOM 776 O O . LEU A 1 100 ? 13.108 4.984 -3.628 1.00 94.31 100 LEU A O 1
ATOM 780 N N . ILE A 1 101 ? 13.324 6.016 -1.658 1.00 96.00 101 ILE A N 1
ATOM 781 C CA . ILE A 1 101 ? 14.453 5.180 -1.196 1.00 96.00 101 ILE A CA 1
ATOM 782 C C . ILE A 1 101 ? 13.957 3.803 -0.732 1.00 96.00 101 ILE A C 1
ATOM 784 O O . ILE A 1 101 ? 14.727 2.847 -0.693 1.00 96.00 101 ILE A O 1
ATOM 788 N N . HIS A 1 102 ? 12.683 3.711 -0.346 1.00 94.88 102 HIS A N 1
ATOM 789 C CA . HIS A 1 102 ? 12.060 2.452 0.039 1.00 94.88 102 HIS A CA 1
ATOM 790 C C . HIS A 1 102 ? 11.626 1.614 -1.172 1.00 94.88 102 HIS A C 1
ATOM 792 O O . HIS A 1 102 ? 11.594 0.395 -1.038 1.00 94.88 102 HIS A O 1
ATOM 798 N N . LEU A 1 103 ? 11.273 2.255 -2.298 1.00 94.88 103 LEU A N 1
ATOM 799 C CA . LEU A 1 103 ? 10.936 1.609 -3.578 1.00 94.88 103 LEU A CA 1
ATOM 800 C C . LEU A 1 103 ? 12.133 0.856 -4.176 1.00 94.88 103 LEU A C 1
ATOM 802 O O . LEU A 1 103 ? 11.916 -0.281 -4.652 1.00 94.88 103 LEU A O 1
#

Foldseek 3Di:
DDPPDDPPDDPDDPVVVVVLVVLLVCCAPPPQPPPVDDVSNVLCCLQQAADPLCVVVVAADFPVCVVVVHSDDDPDHGGSNRPGRNVNNHVRNVSDAPDPVRD

Sequence (103 aa):
MFPIRDMNPTRHVAVVTLVLIAANVIVFFFWQPFGAGAQAELEFLYHRAAVACELVQGRPLSVGELARNTCEPQAIGGTFFPDKNVYLAVLTSMFLHANLIHL